Protein AF-A0A662I8F8-F1 (afdb_monomer_lite)

pLDDT: mean 82.84, std 14.42, range [51.62, 97.38]

Sequence (138 aa):
MKRGAAIGLLLLILLSALLAFHIQATAQTAKSGTVIIGVQADTYIEAGKDKNYNGYSLYVGRMGSGGTGVAYRSLLYFNISSIPGPSMITKARLCLVVERDLFNNDTRLLFMAITAHWDEDQVTWFKRTASEPWSQAG

Radius of gyration: 30.95 Å; chains: 1; bounding box: 85×33×80 Å

Structure (mmCIF, N/CA/C/O backbone):
data_AF-A0A662I8F8-F1
#
_entry.id   AF-A0A662I8F8-F1
#
loop_
_atom_site.group_PDB
_atom_site.id
_atom_site.type_symbol
_atom_site.label_atom_id
_atom_site.label_alt_id
_atom_site.label_comp_id
_atom_site.label_asym_id
_atom_site.label_entity_id
_atom_site.label_seq_id
_atom_site.pdbx_PDB_ins_code
_atom_site.Cartn_x
_atom_site.Cartn_y
_atom_site.Cartn_z
_atom_site.occupancy
_atom_site.B_iso_or_equiv
_atom_site.auth_seq_id
_atom_site.auth_comp_id
_atom_site.auth_asym_id
_atom_site.auth_atom_id
_atom_site.pdbx_PDB_model_num
ATOM 1 N N . MET A 1 1 ? -61.809 20.079 63.120 1.00 53.47 1 MET A N 1
ATOM 2 C CA . MET A 1 1 ? -60.499 19.382 63.062 1.00 53.47 1 MET A CA 1
ATOM 3 C C . MET A 1 1 ? -60.434 18.281 61.980 1.00 53.47 1 MET A C 1
ATOM 5 O O . MET A 1 1 ? -59.958 17.196 62.268 1.00 53.47 1 MET A O 1
ATOM 9 N N . LYS A 1 2 ? -60.890 18.504 60.730 1.00 56.31 2 LYS A N 1
ATOM 10 C CA . LYS A 1 2 ? -60.873 17.433 59.694 1.00 56.31 2 LYS A CA 1
ATOM 11 C C . LYS A 1 2 ? -60.337 17.829 58.305 1.00 56.31 2 LYS A C 1
ATOM 13 O O . LYS A 1 2 ? -60.104 16.952 57.489 1.00 56.31 2 LYS A O 1
ATOM 18 N N . ARG A 1 3 ? -60.094 19.120 58.032 1.00 53.38 3 ARG A N 1
ATOM 19 C CA . ARG A 1 3 ? -59.632 19.601 56.710 1.00 53.38 3 ARG A CA 1
ATOM 20 C C . ARG A 1 3 ? -58.103 19.691 56.569 1.00 53.38 3 ARG A C 1
ATOM 22 O O . ARG A 1 3 ? -57.591 19.432 55.491 1.00 53.38 3 ARG A O 1
ATOM 29 N N . GLY A 1 4 ? -57.372 19.968 57.654 1.00 56.28 4 GLY A N 1
ATOM 30 C CA . GLY A 1 4 ? -55.902 20.060 57.629 1.00 56.28 4 GLY A CA 1
ATOM 31 C C . GLY A 1 4 ? -55.192 18.712 57.458 1.00 56.28 4 GLY A C 1
ATOM 32 O O . GLY A 1 4 ? -54.192 18.631 56.756 1.00 56.28 4 GLY A O 1
ATOM 33 N N . ALA A 1 5 ? -55.751 17.638 58.025 1.00 61.81 5 ALA A N 1
ATOM 34 C CA . ALA A 1 5 ? -55.183 16.293 57.912 1.00 61.81 5 ALA A CA 1
ATOM 35 C C . ALA A 1 5 ? -55.283 15.727 56.483 1.00 61.81 5 ALA A C 1
ATOM 37 O O . ALA A 1 5 ? -54.352 15.085 56.012 1.00 61.81 5 ALA A O 1
ATOM 38 N N . ALA A 1 6 ? -56.379 16.013 55.770 1.00 60.19 6 ALA A N 1
ATOM 39 C CA . ALA A 1 6 ? -56.579 15.555 54.395 1.00 60.19 6 ALA A CA 1
ATOM 40 C C . ALA A 1 6 ? -55.630 16.251 53.402 1.00 60.19 6 ALA A C 1
ATOM 42 O O . ALA A 1 6 ? -55.090 15.598 52.517 1.00 60.19 6 ALA A O 1
ATOM 43 N N . ILE A 1 7 ? -55.380 17.555 53.583 1.00 60.03 7 ILE A N 1
ATOM 44 C CA . ILE A 1 7 ? -54.442 18.333 52.755 1.00 60.03 7 ILE A CA 1
ATOM 45 C C . ILE A 1 7 ? -52.994 17.906 53.029 1.00 60.03 7 ILE A C 1
ATOM 47 O O . ILE A 1 7 ? -52.218 17.753 52.090 1.00 60.03 7 ILE A O 1
ATOM 51 N N . GLY A 1 8 ? -52.646 17.645 54.295 1.00 63.75 8 GLY A N 1
ATOM 52 C CA . GLY A 1 8 ? -51.333 17.110 54.664 1.00 63.75 8 GLY A CA 1
ATOM 53 C C . GLY A 1 8 ? -51.068 15.732 54.055 1.00 63.75 8 GLY A C 1
ATOM 54 O O . GLY A 1 8 ? -49.991 15.505 53.514 1.00 63.75 8 GLY A O 1
ATOM 55 N N . LEU A 1 9 ? -52.068 14.844 54.063 1.00 61.16 9 LEU A N 1
ATOM 56 C CA . LEU A 1 9 ? -51.960 13.512 53.464 1.00 61.16 9 LEU A CA 1
ATOM 57 C C . LEU A 1 9 ? -51.828 13.577 51.930 1.00 61.16 9 LEU A C 1
ATOM 59 O O . LEU A 1 9 ? -51.007 12.865 51.361 1.00 61.16 9 LEU A O 1
ATOM 63 N N . LEU A 1 10 ? -52.574 14.467 51.264 1.00 59.94 10 LEU A N 1
ATOM 64 C CA . LEU A 1 10 ? -52.478 14.689 49.814 1.00 59.94 10 LEU A CA 1
ATOM 65 C C . LEU A 1 10 ? -51.130 15.294 49.393 1.00 59.94 10 LEU A C 1
ATOM 67 O O . LEU A 1 10 ? -50.565 14.863 48.391 1.00 59.94 10 LEU A O 1
ATOM 71 N N . LEU A 1 11 ? -50.587 16.240 50.168 1.00 59.59 11 LEU A N 1
ATOM 72 C CA . LEU A 1 11 ? -49.251 16.805 49.937 1.00 59.59 11 LEU A CA 1
ATOM 73 C C . LEU A 1 11 ? -48.144 15.765 50.141 1.00 59.59 11 LEU A C 1
ATOM 75 O O . LEU A 1 11 ? -47.207 15.727 49.352 1.00 59.59 11 LEU A O 1
ATOM 79 N N . LEU A 1 12 ? -48.270 14.887 51.140 1.00 58.66 12 LEU A N 1
ATOM 80 C CA . LEU A 1 12 ? -47.340 13.775 51.368 1.00 58.66 12 LEU A CA 1
ATOM 81 C C . LEU A 1 12 ? -47.375 12.732 50.240 1.00 58.66 12 LEU A C 1
ATOM 83 O O . LEU A 1 12 ? -46.323 12.228 49.856 1.00 58.66 12 LEU A O 1
ATOM 87 N N . ILE A 1 13 ? -48.556 12.441 49.682 1.00 59.25 13 ILE A N 1
ATOM 88 C CA . ILE A 1 13 ? -48.707 11.512 48.550 1.00 59.25 13 ILE A CA 1
ATOM 89 C C . ILE A 1 13 ? -48.188 12.131 47.237 1.00 59.25 13 ILE A C 1
ATOM 91 O O . ILE A 1 13 ? -47.573 11.443 46.426 1.00 59.25 13 ILE A O 1
ATOM 95 N N . LEU A 1 14 ? -48.379 13.436 47.022 1.00 56.84 14 LEU A N 1
ATOM 96 C CA . LEU A 1 14 ? -47.808 14.143 45.867 1.00 56.84 14 LEU A CA 1
ATOM 97 C C . LEU A 1 14 ? -46.280 14.257 45.963 1.00 56.84 14 LEU A C 1
ATOM 99 O O . LEU A 1 14 ? -45.591 14.078 44.960 1.00 56.84 14 LEU A O 1
ATOM 103 N N . LEU A 1 15 ? -45.738 14.491 47.163 1.00 52.66 15 LEU A N 1
ATOM 104 C CA . LEU A 1 15 ? -44.292 14.556 47.387 1.00 52.66 15 LEU A CA 1
ATOM 105 C C . LEU A 1 15 ? -43.622 13.186 47.180 1.00 52.66 15 LEU A C 1
ATOM 107 O O . LEU A 1 15 ? -42.534 13.124 46.612 1.00 52.66 15 LEU A O 1
ATOM 111 N N . SER A 1 16 ? -44.279 12.086 47.566 1.00 57.06 16 SER A N 1
ATOM 112 C CA . SER A 1 16 ? -43.766 10.731 47.320 1.00 57.06 16 SER A CA 1
ATOM 113 C C . SER A 1 16 ? -43.870 10.307 45.850 1.00 57.06 16 SER A C 1
ATOM 115 O O . SER A 1 16 ? -42.972 9.626 45.354 1.00 57.06 16 SER A O 1
ATOM 117 N N . ALA A 1 17 ? -44.892 10.764 45.120 1.00 54.78 17 ALA A N 1
ATOM 118 C CA . ALA A 1 17 ? -45.018 10.515 43.682 1.00 54.78 17 ALA A CA 1
ATOM 119 C C . ALA A 1 17 ? -43.960 11.265 42.843 1.00 54.78 17 ALA A C 1
ATOM 121 O O . ALA A 1 17 ? -43.494 10.734 41.836 1.00 54.78 17 ALA A O 1
ATOM 122 N N . LEU A 1 18 ? -43.525 12.459 43.272 1.00 51.62 18 LEU A N 1
ATOM 123 C CA . LEU A 1 18 ? -42.458 13.225 42.605 1.00 51.62 18 LEU A CA 1
ATOM 124 C C . LEU A 1 18 ? -41.056 12.614 42.787 1.00 51.62 18 LEU A C 1
ATOM 126 O O . LEU A 1 18 ? -40.195 12.799 41.929 1.00 51.62 18 LEU A O 1
ATOM 130 N N . LEU A 1 19 ? -40.824 11.844 43.855 1.00 53.38 19 LEU A N 1
ATOM 131 C CA . LEU A 1 19 ? -39.561 11.128 44.084 1.00 53.38 19 LEU A CA 1
ATOM 132 C C . LEU A 1 19 ? -39.430 9.835 43.256 1.00 53.38 19 LEU A C 1
ATOM 134 O O . LEU A 1 19 ? -38.317 9.342 43.084 1.00 53.38 19 LEU A O 1
ATOM 138 N N . ALA A 1 20 ? -40.524 9.306 42.698 1.00 52.53 20 ALA A N 1
ATOM 139 C CA . ALA A 1 20 ? -40.525 8.032 41.972 1.00 52.53 20 ALA A CA 1
ATOM 140 C C . ALA A 1 20 ? -40.011 8.119 40.519 1.00 52.53 20 ALA A C 1
ATOM 142 O O . ALA A 1 20 ? -39.739 7.090 39.907 1.00 52.53 20 ALA A O 1
ATOM 143 N N . PHE A 1 21 ? -39.824 9.323 39.969 1.00 54.47 21 PHE A N 1
ATOM 144 C CA . PHE A 1 21 ? -39.235 9.531 38.640 1.00 54.47 21 PHE A CA 1
ATOM 145 C C . PHE A 1 21 ? -37.757 9.925 38.742 1.00 54.47 21 PHE A C 1
ATOM 147 O O . PHE A 1 21 ? -37.333 10.984 38.286 1.00 54.47 21 PHE A O 1
ATOM 154 N N . HIS A 1 22 ? -36.944 9.062 39.351 1.00 60.81 22 HIS A N 1
ATOM 155 C CA . HIS A 1 22 ? -35.498 9.146 39.164 1.00 60.81 22 HIS A CA 1
ATOM 156 C C . HIS A 1 22 ? -35.154 8.500 37.821 1.00 60.81 22 HIS A C 1
ATOM 158 O O . HIS A 1 22 ? -35.166 7.278 37.688 1.00 60.81 22 HIS A O 1
ATOM 164 N N . ILE A 1 23 ? -34.855 9.327 36.813 1.00 66.00 23 ILE A N 1
ATOM 165 C CA . ILE A 1 23 ? -34.229 8.869 35.569 1.00 66.00 23 ILE A CA 1
ATOM 166 C C . ILE A 1 23 ? -32.853 8.328 35.958 1.00 66.00 23 ILE A C 1
ATOM 168 O O . ILE A 1 23 ? -31.899 9.083 36.145 1.00 66.00 23 ILE A O 1
ATOM 172 N N . GLN A 1 24 ? -32.749 7.013 36.128 1.00 62.44 24 GLN A N 1
ATOM 173 C CA . GLN A 1 24 ? -31.455 6.364 36.246 1.00 62.44 24 GLN A CA 1
ATOM 174 C C . GLN A 1 24 ? -30.811 6.390 34.862 1.00 62.44 24 GLN A C 1
ATOM 176 O O . GLN A 1 24 ? -31.110 5.564 34.002 1.00 62.44 24 GLN A O 1
ATOM 181 N N . ALA A 1 25 ? -29.933 7.366 34.632 1.00 62.84 25 ALA A N 1
ATOM 182 C CA . ALA A 1 25 ? -29.000 7.300 33.522 1.00 62.84 25 ALA A CA 1
ATOM 183 C C . ALA A 1 25 ? -28.063 6.114 33.787 1.00 62.84 25 ALA A C 1
ATOM 185 O O . ALA A 1 25 ? -27.137 6.201 34.595 1.00 62.84 25 ALA A O 1
ATOM 186 N N . THR A 1 26 ? -28.325 4.971 33.155 1.00 67.19 26 THR A N 1
ATOM 187 C CA . THR A 1 26 ? -27.392 3.847 33.189 1.00 67.19 26 THR A CA 1
ATOM 188 C C . THR A 1 26 ? -26.138 4.262 32.435 1.00 67.19 26 THR A C 1
ATOM 190 O O . THR A 1 26 ? -26.180 4.453 31.220 1.00 67.19 26 THR A O 1
ATOM 193 N N . ALA A 1 27 ? -25.020 4.409 33.145 1.00 62.94 27 ALA A N 1
ATOM 194 C CA . ALA A 1 27 ? -23.721 4.544 32.508 1.00 62.94 27 ALA A CA 1
ATOM 195 C C . ALA A 1 27 ? -23.464 3.275 31.682 1.00 62.94 27 ALA A C 1
ATOM 197 O O . ALA A 1 27 ? -23.231 2.200 32.235 1.00 62.94 27 ALA A O 1
ATOM 198 N N . GLN A 1 28 ? -23.551 3.379 30.356 1.00 60.78 28 GLN A N 1
ATOM 199 C CA . GLN A 1 28 ? -23.196 2.276 29.477 1.00 60.78 28 GLN A CA 1
ATOM 200 C C . GLN A 1 28 ? -21.682 2.087 29.558 1.00 60.78 28 GLN A C 1
ATOM 202 O O . GLN A 1 28 ? -20.914 2.957 29.149 1.00 60.78 28 GLN A O 1
ATOM 207 N N . THR A 1 29 ? -21.239 0.964 30.120 1.00 65.25 29 THR A N 1
ATOM 208 C CA . THR A 1 29 ? -19.819 0.618 30.144 1.00 65.25 29 THR A CA 1
ATOM 209 C C . THR A 1 29 ? -19.317 0.544 28.705 1.00 65.25 29 THR A C 1
ATOM 211 O O . THR A 1 29 ? -19.796 -0.270 27.914 1.00 65.25 29 THR A O 1
ATOM 214 N N . ALA A 1 30 ? -18.365 1.407 28.350 1.00 70.31 30 ALA A N 1
ATOM 215 C CA . ALA A 1 30 ? -17.735 1.361 27.042 1.00 70.31 30 ALA A CA 1
ATOM 216 C C . ALA A 1 30 ? -17.039 0.002 26.879 1.00 70.31 30 ALA A C 1
ATOM 218 O O . ALA A 1 30 ? -16.109 -0.326 27.620 1.00 70.31 30 ALA A O 1
ATOM 219 N N . LYS A 1 31 ? -17.501 -0.809 25.922 1.00 75.69 31 LYS A N 1
ATOM 220 C CA . LYS A 1 31 ? -16.836 -2.063 25.570 1.00 75.69 31 LYS A CA 1
ATOM 221 C C . LYS A 1 31 ? -15.500 -1.713 24.920 1.00 75.69 31 LYS A C 1
ATOM 223 O O . LYS A 1 31 ? -15.471 -1.182 23.816 1.00 75.69 31 LYS A O 1
ATOM 228 N N . SER A 1 32 ? -14.406 -2.014 25.611 1.00 82.56 32 SER A N 1
ATOM 229 C CA . SER A 1 32 ? -13.058 -1.915 25.058 1.00 82.56 32 SER A CA 1
ATOM 230 C C . SER A 1 32 ? -12.613 -3.285 24.559 1.00 82.56 32 SER A C 1
ATOM 232 O O . SER A 1 32 ? -12.854 -4.304 25.208 1.00 82.56 32 SER A O 1
ATOM 234 N N . GLY A 1 33 ? -11.982 -3.320 23.393 1.00 88.62 33 GLY A N 1
ATOM 235 C CA . GLY A 1 33 ? -11.480 -4.540 22.781 1.00 88.62 33 GLY A CA 1
ATOM 236 C C . GLY A 1 33 ? -10.426 -4.223 21.732 1.00 88.62 33 GLY A C 1
ATOM 237 O O . GLY A 1 33 ? -10.338 -3.099 21.244 1.00 88.62 33 GLY A O 1
ATOM 238 N N . THR A 1 34 ? -9.609 -5.218 21.400 1.00 91.94 34 THR A N 1
ATOM 239 C CA . THR A 1 34 ? -8.675 -5.138 20.272 1.00 91.94 34 THR A CA 1
ATOM 240 C C . THR A 1 34 ? -9.234 -5.961 19.124 1.00 91.94 34 THR A C 1
ATOM 242 O O . THR A 1 34 ? -9.617 -7.113 19.320 1.00 91.94 34 THR A O 1
ATOM 245 N N . VAL A 1 35 ? -9.264 -5.372 17.933 1.00 92.44 35 VAL A N 1
ATOM 246 C CA . VAL A 1 35 ? -9.590 -6.068 16.688 1.00 92.44 35 VAL A CA 1
ATOM 247 C C . VAL A 1 35 ? -8.281 -6.300 15.941 1.00 92.44 35 VAL A C 1
ATOM 249 O O . VAL A 1 35 ? -7.509 -5.362 15.750 1.00 92.44 35 VAL A O 1
ATOM 252 N N . ILE A 1 36 ? -8.019 -7.547 15.549 1.00 94.50 36 ILE A N 1
ATOM 253 C CA . ILE A 1 36 ? -6.900 -7.883 14.663 1.00 94.50 36 ILE A CA 1
ATOM 254 C C . ILE A 1 36 ? -7.447 -7.906 13.242 1.00 94.50 36 ILE A C 1
ATOM 256 O O . ILE A 1 36 ? -8.383 -8.648 12.951 1.00 94.50 36 ILE A O 1
ATOM 260 N N . ILE A 1 37 ? -6.871 -7.078 12.375 1.00 94.94 37 ILE A N 1
ATOM 261 C CA . ILE A 1 37 ? -7.286 -6.942 10.981 1.00 94.94 37 ILE A CA 1
ATOM 262 C C . ILE A 1 37 ? -6.113 -7.382 10.114 1.00 94.94 37 ILE A C 1
ATOM 264 O O . ILE A 1 37 ? -5.033 -6.796 10.184 1.00 94.94 37 ILE A O 1
ATOM 268 N N . GLY A 1 38 ? -6.325 -8.446 9.342 1.00 94.75 38 GLY A N 1
ATOM 269 C CA . GLY A 1 38 ? -5.364 -8.911 8.349 1.00 94.75 38 GLY A CA 1
ATOM 270 C C . GLY A 1 38 ? -5.423 -8.075 7.075 1.00 94.75 38 GLY A C 1
ATOM 271 O O . GLY A 1 38 ? -6.430 -7.421 6.792 1.00 94.75 38 GLY A O 1
ATOM 272 N N . VAL A 1 39 ? -4.347 -8.132 6.296 1.00 93.88 39 VAL A N 1
ATOM 273 C CA . VAL A 1 39 ? -4.346 -7.642 4.915 1.00 93.88 39 VAL A CA 1
ATOM 274 C C . VAL A 1 39 ? -5.364 -8.462 4.114 1.00 93.88 39 VAL A C 1
ATOM 276 O O . VAL A 1 39 ? -5.503 -9.667 4.328 1.00 93.88 39 VAL A O 1
ATOM 279 N N . GLN A 1 40 ? -6.148 -7.794 3.274 1.00 94.25 40 GLN A N 1
ATOM 280 C CA . GLN A 1 40 ? -7.188 -8.414 2.439 1.00 94.25 40 GLN A CA 1
ATOM 281 C C . GLN A 1 40 ? -6.889 -8.317 0.944 1.00 94.25 40 GLN A C 1
ATOM 283 O O . GLN A 1 40 ? -7.436 -9.103 0.184 1.00 94.25 40 GLN A O 1
ATOM 288 N N . ALA A 1 41 ? -6.046 -7.364 0.556 1.00 93.62 41 ALA A N 1
ATOM 289 C CA . ALA A 1 41 ? -5.444 -7.279 -0.762 1.00 93.62 41 ALA A CA 1
ATOM 290 C C . ALA A 1 41 ? -4.069 -6.621 -0.626 1.00 93.62 41 ALA A C 1
ATOM 292 O O . ALA A 1 41 ? -3.908 -5.680 0.171 1.00 93.62 41 ALA A O 1
ATOM 293 N N . ASP A 1 42 ? -3.098 -7.092 -1.394 1.00 94.38 42 ASP A N 1
ATOM 294 C CA . ASP A 1 42 ? -1.769 -6.521 -1.497 1.00 94.38 42 ASP A CA 1
ATOM 295 C C . ASP A 1 42 ? -1.174 -6.638 -2.898 1.00 94.38 42 ASP A C 1
ATOM 297 O O . ASP A 1 42 ? -1.490 -7.500 -3.706 1.00 94.38 42 ASP A O 1
ATOM 301 N N . THR A 1 43 ? -0.315 -5.681 -3.215 1.00 94.81 43 THR A N 1
ATOM 302 C CA . THR A 1 43 ? 0.483 -5.703 -4.438 1.00 94.81 43 THR A CA 1
ATOM 303 C C . THR A 1 43 ? 1.584 -4.661 -4.322 1.00 94.81 43 THR A C 1
ATOM 305 O O . THR A 1 43 ? 1.665 -3.921 -3.335 1.00 94.81 43 THR A O 1
ATOM 308 N N . TYR A 1 44 ? 2.435 -4.554 -5.334 1.00 94.12 44 TYR A N 1
ATOM 309 C CA . TYR A 1 44 ? 3.336 -3.423 -5.471 1.00 94.12 44 TYR A CA 1
ATOM 310 C C . TYR A 1 44 ? 3.277 -2.835 -6.879 1.00 94.12 44 TYR A C 1
ATOM 312 O O . TYR A 1 44 ? 2.971 -3.509 -7.862 1.00 94.12 44 TYR A O 1
ATOM 320 N N . ILE A 1 45 ? 3.607 -1.552 -6.966 1.00 93.94 45 ILE A N 1
ATOM 321 C CA . ILE A 1 45 ? 3.718 -0.814 -8.222 1.00 93.94 45 ILE A CA 1
ATOM 322 C C . ILE A 1 45 ? 5.145 -0.304 -8.408 1.00 93.94 45 ILE A C 1
ATOM 324 O O . ILE A 1 45 ? 5.845 0.018 -7.444 1.00 93.94 45 ILE A O 1
ATOM 328 N N . GLU A 1 46 ? 5.568 -0.228 -9.666 1.00 93.88 46 GLU A N 1
ATOM 329 C CA . GLU A 1 46 ? 6.903 0.209 -10.073 1.00 93.88 46 GLU A CA 1
ATOM 330 C C . GLU A 1 46 ? 6.821 1.531 -10.845 1.00 93.88 46 GLU A C 1
ATOM 332 O O . GLU A 1 46 ? 6.002 1.686 -11.755 1.00 93.88 46 GLU A O 1
ATOM 337 N N . ALA A 1 47 ? 7.706 2.472 -10.514 1.00 93.69 47 ALA A N 1
ATOM 338 C CA . ALA A 1 47 ? 7.742 3.793 -11.122 1.00 93.69 47 ALA A CA 1
ATOM 339 C C . ALA A 1 47 ? 7.771 3.761 -12.652 1.00 93.69 47 ALA A C 1
ATOM 341 O O . ALA A 1 47 ? 8.689 3.219 -13.266 1.00 93.69 47 ALA A O 1
ATOM 342 N N . GLY A 1 48 ? 6.778 4.408 -13.267 1.00 93.81 48 GLY A N 1
ATOM 343 C CA . GLY A 1 48 ? 6.689 4.554 -14.719 1.00 93.81 48 GLY A CA 1
ATOM 344 C C . GLY A 1 48 ? 6.210 3.307 -15.465 1.00 93.81 48 GLY A C 1
ATOM 345 O O . GLY A 1 48 ? 6.310 3.272 -16.692 1.00 93.81 48 GLY A O 1
ATOM 346 N N . LYS A 1 49 ? 5.696 2.286 -14.769 1.00 93.94 49 LYS A N 1
ATOM 347 C CA . LYS A 1 49 ? 5.168 1.068 -15.394 1.00 93.94 49 LYS A CA 1
ATOM 348 C C . LYS A 1 49 ? 3.646 1.032 -15.331 1.00 93.94 49 LYS A C 1
ATOM 350 O O . LYS A 1 49 ? 3.058 1.056 -14.252 1.00 93.94 49 LYS A O 1
ATOM 355 N N . ASP A 1 50 ? 3.005 0.880 -16.490 1.00 94.56 50 ASP A N 1
ATOM 356 C CA . ASP A 1 50 ? 1.589 0.492 -16.568 1.00 94.56 50 ASP A CA 1
ATOM 357 C C . ASP A 1 50 ? 1.456 -1.033 -16.454 1.00 94.56 50 ASP A C 1
ATOM 359 O O . ASP A 1 50 ? 0.982 -1.718 -17.357 1.00 94.56 50 ASP A O 1
ATOM 363 N N . LYS A 1 51 ? 2.002 -1.578 -15.364 1.00 90.94 51 LYS A N 1
ATOM 364 C CA . LYS A 1 51 ? 2.033 -3.008 -15.082 1.00 90.94 51 LYS A CA 1
ATOM 365 C C . LYS A 1 51 ? 1.626 -3.244 -13.637 1.00 90.94 51 LYS A C 1
ATOM 367 O O . LYS A 1 51 ? 2.164 -2.610 -12.731 1.00 90.94 51 LYS A O 1
ATOM 372 N N . ASN A 1 52 ? 0.707 -4.181 -13.464 1.00 85.50 52 ASN A N 1
ATOM 373 C CA . ASN A 1 52 ? 0.398 -4.778 -12.182 1.00 85.50 52 ASN A CA 1
ATOM 374 C C . ASN A 1 52 ? 1.353 -5.958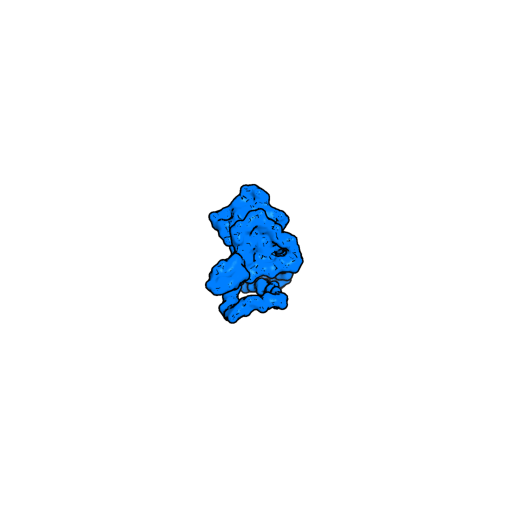 -11.938 1.00 85.50 52 ASN A C 1
ATOM 376 O O . ASN A 1 52 ? 1.647 -6.728 -12.859 1.00 85.50 52 ASN A O 1
ATOM 380 N N . TYR A 1 53 ? 1.880 -6.061 -10.722 1.00 83.38 53 TYR A N 1
ATOM 381 C CA . TYR A 1 53 ? 2.883 -7.062 -10.366 1.00 83.38 53 TYR A CA 1
ATOM 382 C C . TYR A 1 53 ? 2.359 -8.152 -9.427 1.00 83.38 53 TYR A C 1
ATOM 384 O O . TYR A 1 53 ? 3.198 -8.865 -8.885 1.00 83.38 53 TYR A O 1
ATOM 392 N N . ASN A 1 54 ? 1.030 -8.277 -9.259 1.00 74.81 54 ASN A N 1
ATOM 393 C CA . ASN A 1 54 ? 0.351 -9.241 -8.379 1.00 74.81 54 ASN A CA 1
ATOM 394 C C . ASN A 1 54 ? 1.200 -10.507 -8.122 1.00 74.81 54 ASN A C 1
ATOM 396 O O . ASN A 1 54 ? 1.624 -11.184 -9.067 1.00 74.81 54 ASN A O 1
ATOM 400 N N . GLY A 1 55 ? 1.513 -10.793 -6.854 1.00 69.69 55 GLY A N 1
ATOM 401 C CA . GLY A 1 55 ? 2.402 -11.893 -6.495 1.00 69.69 55 GLY A CA 1
ATOM 402 C C . GLY A 1 55 ? 2.805 -11.937 -5.021 1.00 69.69 55 GLY A C 1
ATOM 403 O O . GLY A 1 55 ? 2.442 -11.087 -4.224 1.00 69.69 55 GLY A O 1
ATOM 404 N N . TYR A 1 56 ? 3.616 -12.940 -4.670 1.00 70.94 56 TYR A N 1
ATOM 405 C CA . TYR A 1 56 ? 3.997 -13.274 -3.287 1.00 70.94 56 TYR A CA 1
ATOM 406 C C . TYR A 1 56 ? 5.022 -12.334 -2.630 1.00 70.94 56 TYR A C 1
ATOM 408 O O . TYR A 1 56 ? 5.476 -12.608 -1.520 1.00 70.94 56 TYR A O 1
ATOM 416 N N . SER A 1 57 ? 5.475 -11.279 -3.309 1.00 86.81 57 SER A N 1
ATOM 417 C CA . SER A 1 57 ? 6.543 -10.411 -2.804 1.00 86.81 57 SER A CA 1
ATOM 418 C C . SER A 1 57 ? 6.150 -8.948 -2.889 1.00 86.81 57 SER A C 1
ATOM 420 O O . SER A 1 57 ? 5.679 -8.475 -3.919 1.00 86.81 57 SER A O 1
ATOM 422 N N . LEU A 1 58 ? 6.411 -8.225 -1.803 1.00 91.88 58 LEU A N 1
ATOM 423 C CA . LEU A 1 58 ? 6.179 -6.794 -1.692 1.00 91.88 58 LEU A CA 1
ATOM 424 C C . LEU A 1 58 ? 7.516 -6.058 -1.663 1.00 91.88 58 LEU A C 1
ATOM 426 O O . LEU A 1 58 ? 8.424 -6.430 -0.919 1.00 91.88 58 LEU A O 1
ATOM 430 N N . 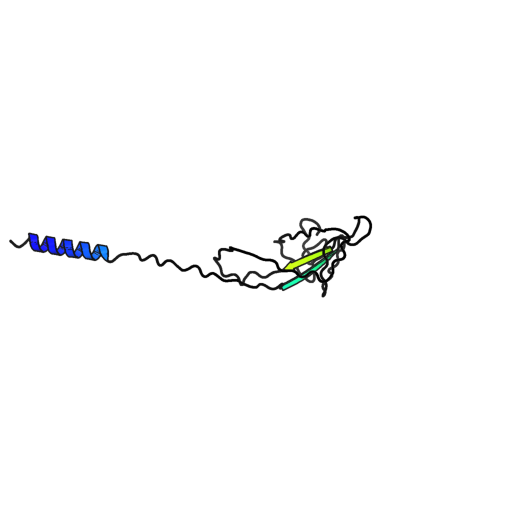TYR A 1 59 ? 7.618 -4.982 -2.441 1.00 91.56 59 TYR A N 1
ATOM 431 C CA . TYR A 1 59 ? 8.821 -4.160 -2.524 1.00 91.56 59 TYR A CA 1
ATOM 432 C C . TYR A 1 59 ? 8.511 -2.703 -2.206 1.00 91.56 59 TYR A C 1
ATOM 434 O O . TYR A 1 59 ? 7.561 -2.113 -2.721 1.00 91.56 59 TYR A O 1
ATOM 442 N N . VAL A 1 60 ? 9.379 -2.098 -1.402 1.00 91.19 60 VAL A N 1
ATOM 443 C CA . VAL A 1 60 ? 9.309 -0.684 -1.046 1.00 91.19 60 VAL A CA 1
ATOM 444 C C . VAL A 1 60 ? 10.685 -0.046 -1.172 1.00 91.19 60 VAL A C 1
ATOM 446 O O . VAL A 1 60 ? 11.709 -0.686 -0.937 1.00 91.19 60 VAL A O 1
ATOM 449 N N . GLY A 1 61 ? 10.713 1.232 -1.534 1.00 90.19 61 GLY A N 1
ATOM 450 C CA . GLY A 1 61 ? 11.941 2.014 -1.631 1.00 90.19 61 GLY A CA 1
ATOM 451 C C . GLY A 1 61 ? 12.355 2.233 -3.077 1.00 90.19 61 GLY A C 1
ATOM 452 O O . GLY A 1 61 ? 11.508 2.380 -3.956 1.00 90.19 61 GLY A O 1
ATOM 453 N N . ARG A 1 62 ? 13.662 2.325 -3.332 1.00 87.94 62 ARG A N 1
ATOM 454 C CA . ARG A 1 62 ? 14.201 2.572 -4.674 1.00 87.94 62 ARG A CA 1
ATOM 455 C C . ARG A 1 62 ? 15.303 1.574 -4.990 1.00 87.94 62 ARG A C 1
ATOM 457 O O . ARG A 1 62 ? 16.238 1.447 -4.208 1.00 87.94 62 ARG A O 1
ATOM 464 N N . MET A 1 63 ? 15.221 0.921 -6.146 1.00 85.44 63 MET A N 1
ATOM 465 C CA . MET A 1 63 ? 16.254 -0.003 -6.620 1.00 85.44 63 MET A CA 1
ATOM 466 C C . MET A 1 63 ? 17.024 0.618 -7.786 1.00 85.44 63 MET A C 1
ATOM 468 O O . MET A 1 63 ? 16.444 0.953 -8.819 1.00 85.44 63 MET A O 1
ATOM 472 N N . GLY A 1 64 ? 18.332 0.801 -7.611 1.00 77.75 64 GLY A N 1
ATOM 473 C CA . GLY A 1 64 ? 19.254 1.316 -8.626 1.00 77.75 64 GLY A CA 1
ATOM 474 C C . GLY A 1 64 ? 20.533 1.882 -8.008 1.00 77.75 64 GLY A C 1
ATOM 475 O O . GLY A 1 64 ? 20.669 1.938 -6.788 1.00 77.75 64 GLY A O 1
ATOM 476 N N . SER A 1 65 ? 21.480 2.301 -8.848 1.00 64.25 65 SER A N 1
ATOM 477 C CA . SER A 1 65 ? 22.765 2.852 -8.398 1.00 64.25 65 SER A CA 1
ATOM 478 C C . SER A 1 65 ? 22.699 4.373 -8.184 1.00 64.25 65 SER A C 1
ATOM 480 O O . SER A 1 65 ? 21.955 5.081 -8.866 1.00 64.25 65 SER A O 1
ATOM 482 N N . GLY A 1 66 ? 23.472 4.890 -7.223 1.00 58.00 66 GLY A N 1
ATOM 483 C CA . GLY A 1 66 ? 23.724 6.331 -7.064 1.00 58.00 66 GLY A CA 1
ATOM 484 C C . GLY A 1 66 ? 22.498 7.215 -6.788 1.00 58.00 66 GLY A C 1
ATOM 485 O O . GLY A 1 66 ? 22.497 8.377 -7.177 1.00 58.00 66 GLY A O 1
ATOM 486 N N . GLY A 1 67 ? 21.433 6.688 -6.172 1.00 56.06 67 GLY A N 1
ATOM 487 C CA . GLY A 1 67 ? 20.236 7.474 -5.822 1.00 56.06 67 GLY A CA 1
ATOM 488 C C . GLY A 1 67 ? 19.242 7.712 -6.969 1.00 56.06 67 GLY A C 1
ATOM 489 O O . GLY A 1 67 ? 18.223 8.367 -6.768 1.00 56.06 67 GLY A O 1
ATOM 490 N N . THR A 1 68 ? 19.481 7.135 -8.151 1.00 67.69 68 THR A N 1
ATOM 491 C CA . THR A 1 68 ? 18.615 7.272 -9.345 1.00 67.69 68 THR A CA 1
ATOM 492 C C . THR A 1 68 ? 17.669 6.085 -9.557 1.00 67.69 68 THR A C 1
ATOM 494 O O . THR A 1 68 ? 17.088 5.916 -10.625 1.00 67.69 68 THR A O 1
ATOM 497 N N . GLY A 1 69 ? 17.500 5.245 -8.533 1.00 79.75 69 GLY A N 1
ATOM 498 C CA . GLY A 1 69 ? 16.749 3.999 -8.645 1.00 79.75 69 GLY A CA 1
ATOM 499 C C . GLY A 1 69 ? 15.264 4.172 -8.961 1.00 79.75 69 GLY A C 1
ATOM 500 O O . GLY A 1 69 ? 14.649 5.197 -8.642 1.00 79.75 69 GLY A O 1
ATOM 501 N N . VAL A 1 70 ? 14.690 3.127 -9.552 1.00 90.19 70 VAL A N 1
ATOM 502 C CA . VAL A 1 70 ? 13.255 2.985 -9.813 1.00 90.19 70 VAL A CA 1
ATOM 503 C C . VAL A 1 70 ? 12.538 2.807 -8.480 1.00 90.19 70 VAL A C 1
ATOM 505 O O . VAL A 1 70 ? 12.989 2.023 -7.646 1.00 90.19 70 VAL A O 1
ATOM 508 N N . ALA A 1 71 ? 11.464 3.565 -8.249 1.00 90.94 71 ALA A N 1
ATOM 509 C CA . ALA A 1 71 ? 10.710 3.464 -7.006 1.00 90.94 71 ALA A CA 1
ATOM 510 C C . ALA A 1 71 ? 9.734 2.284 -7.049 1.00 90.94 71 ALA A C 1
ATOM 512 O O . ALA A 1 71 ? 9.047 2.086 -8.047 1.00 90.94 71 ALA A O 1
ATOM 513 N N . TYR A 1 72 ? 9.663 1.558 -5.940 1.00 92.12 72 TYR A N 1
ATOM 514 C CA . TYR A 1 72 ? 8.713 0.485 -5.684 1.00 92.12 72 TYR A CA 1
ATOM 515 C C . TYR A 1 72 ? 7.846 0.895 -4.501 1.00 92.12 72 TYR A C 1
ATOM 517 O O . TYR A 1 72 ? 8.353 1.451 -3.515 1.00 92.12 72 TYR A O 1
ATOM 525 N N . ARG A 1 73 ? 6.540 0.670 -4.609 1.00 93.06 73 ARG A N 1
ATOM 526 C CA . ARG A 1 73 ? 5.580 0.999 -3.552 1.00 93.06 73 ARG A CA 1
ATOM 527 C C . ARG A 1 73 ? 4.627 -0.161 -3.358 1.00 93.06 73 ARG A C 1
ATOM 529 O O . ARG A 1 73 ? 3.916 -0.520 -4.290 1.00 93.06 73 ARG A O 1
ATOM 536 N N . SER A 1 74 ? 4.596 -0.700 -2.147 1.00 94.31 74 SER A N 1
ATOM 537 C CA . SER A 1 74 ? 3.592 -1.678 -1.742 1.00 94.31 74 SER A CA 1
ATOM 538 C C . SER A 1 74 ? 2.270 -0.989 -1.419 1.00 94.31 74 SER A C 1
ATOM 540 O O . SER A 1 74 ? 2.245 0.051 -0.756 1.00 94.31 74 SER A O 1
ATOM 542 N N . LEU A 1 75 ? 1.176 -1.604 -1.845 1.00 94.75 75 LEU A N 1
ATOM 543 C CA . LEU A 1 75 ? -0.191 -1.246 -1.498 1.00 94.75 75 LEU A CA 1
ATOM 544 C C . LEU A 1 75 ? -0.746 -2.344 -0.596 1.00 94.75 75 LEU A C 1
ATOM 546 O O . LEU A 1 75 ? -0.565 -3.523 -0.877 1.00 94.75 75 LEU A O 1
ATOM 550 N N . LEU A 1 76 ? -1.385 -1.944 0.501 1.00 94.50 76 LEU A N 1
ATOM 551 C CA . LEU A 1 76 ? -1.977 -2.846 1.485 1.00 94.50 76 LEU A CA 1
ATOM 552 C C . LEU A 1 76 ? -3.401 -2.381 1.772 1.00 94.50 76 LEU A C 1
ATOM 554 O O . LEU A 1 76 ? -3.609 -1.218 2.133 1.00 94.50 76 LEU A O 1
ATOM 558 N N . TYR A 1 77 ? -4.372 -3.278 1.640 1.00 94.62 77 TYR A N 1
ATOM 559 C CA . TYR A 1 77 ? -5.765 -3.008 1.972 1.00 94.62 77 TYR A CA 1
ATOM 560 C C . TYR A 1 77 ? -6.183 -3.753 3.239 1.00 94.62 77 TYR A C 1
ATOM 562 O O . TYR A 1 77 ? -5.942 -4.951 3.393 1.00 94.62 77 TYR A O 1
ATOM 570 N N . PHE A 1 78 ? -6.861 -3.036 4.133 1.00 94.00 78 PHE A N 1
ATOM 571 C CA . PHE A 1 78 ? -7.419 -3.568 5.370 1.00 94.00 78 PHE A CA 1
ATOM 572 C C . PHE A 1 78 ? -8.917 -3.277 5.397 1.00 94.00 78 PHE A C 1
ATOM 574 O O . PHE A 1 78 ? -9.325 -2.114 5.412 1.00 94.00 78 PHE A O 1
ATOM 581 N N . ASN A 1 79 ? -9.745 -4.321 5.450 1.00 93.00 79 ASN A N 1
ATOM 582 C CA . ASN A 1 79 ? -11.174 -4.138 5.664 1.00 93.00 79 ASN A CA 1
ATOM 583 C C . ASN A 1 79 ? -11.446 -3.858 7.151 1.00 93.00 79 ASN A C 1
ATOM 585 O O . ASN A 1 79 ? -11.292 -4.732 8.006 1.00 93.00 79 ASN A O 1
ATOM 589 N N . ILE A 1 80 ? -11.875 -2.634 7.452 1.00 90.81 80 ILE A N 1
ATOM 590 C CA . ILE A 1 80 ? -12.141 -2.167 8.818 1.00 90.81 80 ILE A CA 1
ATOM 591 C C . ILE A 1 80 ? -13.600 -2.338 9.263 1.00 90.81 80 ILE A C 1
ATOM 593 O O . ILE A 1 80 ? -13.956 -1.891 10.352 1.00 90.81 80 ILE A O 1
ATOM 597 N N . SER A 1 81 ? -14.451 -3.000 8.468 1.00 91.38 81 SER A N 1
ATOM 598 C CA . SER A 1 81 ? -15.879 -3.186 8.781 1.00 91.38 81 SER A CA 1
ATOM 599 C C . SER A 1 81 ? -16.141 -4.015 10.044 1.00 91.38 81 SER A C 1
ATOM 601 O O . SER A 1 81 ? -17.256 -4.021 10.558 1.00 91.38 81 SER A O 1
ATOM 603 N N . SER A 1 82 ? -15.131 -4.731 10.543 1.00 88.81 82 SER A N 1
ATOM 604 C CA . SER A 1 82 ? -15.188 -5.491 11.797 1.00 88.81 82 SER A CA 1
ATOM 605 C C . SER A 1 82 ? -15.090 -4.613 13.047 1.00 88.81 82 SER A C 1
ATOM 607 O O . SER A 1 82 ? -15.371 -5.089 14.149 1.00 88.81 82 SER A O 1
ATOM 609 N N . ILE A 1 83 ? -14.714 -3.339 12.903 1.00 90.44 83 ILE A N 1
ATOM 610 C CA . ILE A 1 83 ? -14.738 -2.366 13.993 1.00 90.44 83 ILE A CA 1
ATOM 611 C C . ILE A 1 83 ? -16.199 -1.933 14.208 1.00 90.44 83 ILE A C 1
ATOM 613 O O . ILE A 1 83 ? -16.780 -1.299 13.326 1.00 90.44 83 ILE A O 1
ATOM 617 N N . PRO A 1 84 ? -16.820 -2.245 15.361 1.00 85.44 84 PRO A N 1
ATOM 618 C CA . PRO A 1 84 ? -18.221 -1.915 15.594 1.00 85.44 84 PRO A CA 1
ATOM 619 C C . PRO A 1 84 ? -18.422 -0.395 15.662 1.00 85.44 84 PRO A C 1
ATOM 621 O O . PRO A 1 84 ? -17.661 0.310 16.318 1.00 85.44 84 PRO A O 1
ATOM 624 N N . GLY A 1 85 ? -19.461 0.127 15.013 1.00 81.12 85 GLY A N 1
ATOM 625 C CA . GLY A 1 85 ? -19.841 1.536 15.127 1.00 81.12 85 GLY A CA 1
ATOM 626 C C . GLY A 1 85 ? -20.870 1.775 16.243 1.00 81.12 85 GLY A C 1
ATOM 627 O O . GLY A 1 85 ? -21.757 0.936 16.411 1.00 81.12 85 GLY A O 1
ATOM 628 N N . PRO A 1 86 ? -20.822 2.912 16.967 1.00 83.56 86 PRO A N 1
ATOM 629 C CA . PRO A 1 86 ? -19.726 3.882 17.062 1.00 83.56 86 PRO A CA 1
ATOM 630 C C . PRO A 1 86 ? -18.628 3.400 18.036 1.00 83.56 86 PRO A C 1
ATOM 632 O O . PRO A 1 86 ? -18.919 3.044 19.175 1.00 83.56 86 PRO A O 1
ATOM 635 N N . SER A 1 87 ? -17.360 3.432 17.611 1.00 86.56 87 SER A N 1
ATOM 636 C CA . SER A 1 87 ? -16.196 3.118 18.460 1.00 86.56 87 SER A CA 1
ATOM 637 C C . SER A 1 87 ? -15.222 4.288 18.530 1.00 86.56 87 SER A C 1
ATOM 639 O O . SER A 1 87 ? -14.951 4.941 17.525 1.00 86.56 87 SER A O 1
ATOM 641 N N . MET A 1 88 ? -14.638 4.509 19.709 1.00 90.12 88 MET A N 1
ATOM 642 C CA . MET A 1 88 ? -13.501 5.412 19.888 1.00 90.12 88 MET A CA 1
ATOM 643 C C . MET A 1 88 ? -12.198 4.620 19.749 1.00 90.12 88 MET A C 1
ATOM 645 O O . MET A 1 88 ? -11.915 3.734 20.556 1.00 90.12 88 MET A O 1
ATOM 649 N N . ILE A 1 89 ? -11.389 4.948 18.741 1.00 91.38 89 ILE A N 1
ATOM 650 C CA . ILE A 1 89 ? -10.081 4.316 18.537 1.00 91.38 89 ILE A CA 1
ATOM 651 C C . ILE A 1 89 ? -9.047 5.003 19.427 1.00 91.38 89 ILE A C 1
ATOM 653 O O . ILE A 1 89 ? -8.672 6.147 19.189 1.00 91.38 89 ILE A O 1
ATOM 657 N N . THR A 1 90 ? -8.570 4.301 20.452 1.00 92.88 90 THR A N 1
ATOM 658 C CA . THR A 1 90 ? -7.551 4.816 21.384 1.00 92.88 90 THR A CA 1
ATOM 659 C C . THR A 1 90 ? -6.124 4.463 20.968 1.00 92.88 90 THR A C 1
ATOM 661 O O . THR A 1 90 ? -5.177 5.132 21.375 1.00 92.88 90 THR A O 1
ATOM 664 N N . LYS A 1 91 ? -5.949 3.406 20.163 1.00 92.94 91 LYS A N 1
ATOM 665 C CA . LYS A 1 91 ? -4.650 2.938 19.668 1.00 92.94 91 LYS A CA 1
ATOM 666 C C . LYS A 1 91 ? -4.818 2.154 18.368 1.00 92.94 91 LYS A C 1
ATOM 668 O O . LYS A 1 91 ? -5.679 1.286 18.283 1.00 92.94 91 LYS A O 1
ATOM 673 N N . ALA A 1 92 ? -3.933 2.399 17.406 1.00 93.06 92 ALA A N 1
ATOM 674 C CA . ALA A 1 92 ? -3.763 1.584 16.207 1.00 93.06 92 ALA A CA 1
ATOM 675 C C . ALA A 1 92 ? -2.281 1.208 16.059 1.00 93.06 92 ALA A C 1
ATOM 677 O O . ALA A 1 92 ? -1.400 2.006 16.380 1.00 93.06 92 ALA A O 1
ATOM 678 N N . ARG A 1 93 ? -1.996 -0.023 15.623 1.00 94.44 93 ARG A N 1
ATOM 679 C CA . ARG A 1 93 ? -0.632 -0.511 15.373 1.00 94.44 93 ARG A CA 1
ATOM 680 C C . ARG A 1 93 ? -0.600 -1.213 14.024 1.00 94.44 93 ARG A C 1
ATOM 682 O O . ARG A 1 93 ? -1.346 -2.165 13.829 1.00 94.44 93 ARG A O 1
ATOM 689 N N . LEU A 1 94 ? 0.291 -0.769 13.145 1.00 92.44 94 LEU A N 1
ATOM 690 C CA . LEU A 1 94 ? 0.670 -1.508 11.948 1.00 92.44 94 LEU A CA 1
ATOM 691 C C . LEU A 1 94 ? 1.886 -2.376 12.291 1.00 92.44 94 LEU A C 1
ATOM 693 O O . LEU A 1 94 ? 2.893 -1.860 12.776 1.00 92.44 94 LEU A O 1
ATOM 697 N N . CYS A 1 95 ? 1.774 -3.684 12.077 1.00 93.12 95 CYS A N 1
ATOM 698 C CA . CYS A 1 95 ? 2.850 -4.645 12.307 1.00 93.12 95 CYS A CA 1
ATOM 699 C C . CYS A 1 95 ? 3.302 -5.197 10.956 1.00 93.12 95 CYS A C 1
ATOM 701 O O . CYS A 1 95 ? 2.505 -5.820 10.260 1.00 93.12 95 CYS A O 1
ATOM 703 N N . LEU A 1 96 ? 4.565 -4.972 10.601 1.00 89.75 96 LEU A N 1
ATOM 704 C CA . LEU A 1 96 ? 5.170 -5.449 9.359 1.00 89.75 96 LEU A CA 1
ATOM 705 C C . LEU A 1 96 ? 6.458 -6.195 9.680 1.00 89.75 96 LEU A C 1
ATOM 707 O O . LEU A 1 96 ? 7.151 -5.858 10.641 1.00 89.75 96 LEU A O 1
ATOM 711 N N . VAL A 1 97 ? 6.777 -7.184 8.852 1.00 90.25 97 VAL A N 1
ATOM 712 C CA . VAL A 1 97 ? 8.044 -7.910 8.903 1.00 90.25 97 VAL A CA 1
ATOM 713 C C . VAL A 1 97 ? 8.810 -7.591 7.630 1.00 90.25 97 VAL A C 1
ATOM 715 O O . VAL A 1 97 ? 8.285 -7.747 6.531 1.00 90.25 97 VAL A O 1
ATOM 718 N N . VAL A 1 98 ? 10.046 -7.127 7.785 1.00 89.56 98 VAL A N 1
ATOM 719 C CA . VAL A 1 98 ? 10.977 -6.969 6.668 1.00 89.56 98 VAL A CA 1
ATOM 720 C C . VAL A 1 98 ? 11.714 -8.290 6.511 1.00 89.56 98 VAL A C 1
ATOM 722 O O . VAL A 1 98 ? 12.497 -8.664 7.379 1.00 89.56 98 VAL A O 1
ATOM 725 N N . GLU A 1 99 ? 11.439 -9.009 5.425 1.00 90.75 99 GLU A N 1
ATOM 726 C CA . GLU A 1 99 ? 12.104 -10.287 5.143 1.00 90.75 99 GLU A CA 1
ATOM 727 C C . GLU A 1 99 ? 13.563 -10.081 4.714 1.00 90.75 99 GLU A C 1
ATOM 729 O O . GLU A 1 99 ? 14.451 -10.839 5.101 1.00 90.75 99 GLU A O 1
ATOM 734 N N . ARG A 1 100 ? 13.823 -9.033 3.927 1.00 90.00 100 ARG A N 1
ATOM 735 C CA . ARG A 1 100 ? 15.160 -8.691 3.446 1.00 90.00 100 ARG A CA 1
ATOM 736 C C . ARG A 1 100 ? 15.346 -7.184 3.394 1.00 90.00 100 ARG A C 1
ATOM 738 O O . ARG A 1 100 ? 14.545 -6.486 2.779 1.00 90.00 100 ARG A O 1
ATOM 745 N N . ASP A 1 101 ? 16.441 -6.718 3.980 1.00 90.06 101 ASP A N 1
ATOM 746 C CA . ASP A 1 101 ? 16.914 -5.348 3.835 1.00 90.06 101 ASP A CA 1
ATOM 747 C C . ASP A 1 101 ? 18.004 -5.293 2.755 1.00 90.06 101 ASP A C 1
ATOM 749 O O . ASP A 1 101 ? 18.994 -6.024 2.813 1.00 90.06 101 ASP A O 1
ATOM 753 N N . LEU A 1 102 ? 17.775 -4.469 1.735 1.00 87.31 102 LEU A N 1
ATOM 754 C CA . LEU A 1 102 ? 18.707 -4.221 0.633 1.00 87.31 102 LEU A CA 1
ATOM 755 C C . LEU A 1 102 ? 19.202 -2.768 0.616 1.00 87.31 102 LEU A C 1
ATOM 757 O O . LEU A 1 102 ? 19.896 -2.367 -0.323 1.00 87.31 102 LEU A O 1
ATOM 761 N N . PHE A 1 103 ? 18.829 -1.963 1.609 1.00 85.31 103 PHE A N 1
ATOM 762 C CA . PHE A 1 103 ? 19.304 -0.597 1.725 1.00 85.31 103 PHE A CA 1
ATOM 763 C C . PHE A 1 103 ? 20.776 -0.598 2.145 1.00 85.31 103 PHE A C 1
ATOM 765 O O . PHE A 1 103 ? 21.227 -1.384 2.971 1.00 85.31 103 PHE A O 1
ATOM 772 N N . ASN A 1 104 ? 21.550 0.305 1.552 1.00 84.50 104 ASN A N 1
ATOM 773 C CA . ASN A 1 104 ? 22.964 0.497 1.878 1.00 84.50 104 ASN A CA 1
ATOM 774 C C . ASN A 1 104 ? 23.186 1.563 2.962 1.00 84.50 104 ASN A C 1
ATOM 776 O O . ASN A 1 104 ? 24.327 1.837 3.318 1.00 84.50 104 ASN A O 1
ATOM 780 N N . ASN A 1 105 ? 22.109 2.189 3.438 1.00 82.75 105 ASN A N 1
ATOM 781 C CA . ASN A 1 105 ? 22.102 3.261 4.424 1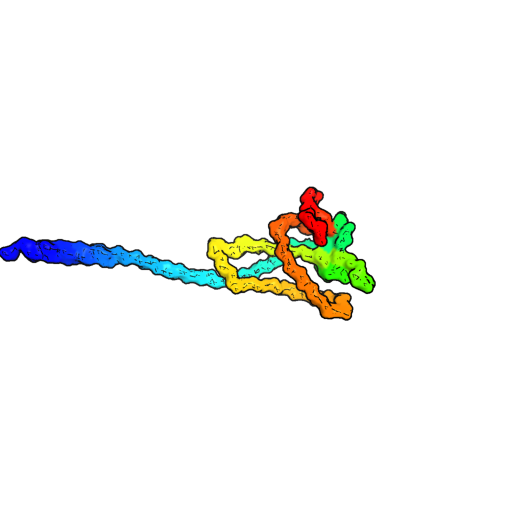.00 82.75 105 ASN A CA 1
ATOM 782 C C . ASN A 1 105 ? 20.803 3.202 5.235 1.00 82.75 105 ASN A C 1
ATOM 784 O O . ASN A 1 105 ? 19.789 2.685 4.752 1.00 82.75 105 ASN A O 1
ATOM 788 N N . ASP A 1 106 ? 20.811 3.837 6.408 1.00 84.31 106 ASP A N 1
ATOM 789 C CA . ASP A 1 106 ? 19.615 4.046 7.223 1.00 84.31 106 ASP A CA 1
ATOM 790 C C . ASP A 1 106 ? 18.502 4.694 6.394 1.00 84.31 106 ASP A C 1
ATOM 792 O O . ASP A 1 106 ? 18.589 5.850 5.966 1.00 84.31 106 ASP A O 1
ATOM 796 N N . THR A 1 107 ? 17.433 3.934 6.168 1.00 82.50 107 THR A N 1
ATOM 797 C CA . THR A 1 107 ? 16.329 4.340 5.302 1.00 82.50 107 THR A CA 1
ATOM 798 C C . THR A 1 107 ? 15.051 4.485 6.108 1.00 82.50 107 THR A C 1
ATOM 800 O O . THR A 1 107 ? 14.669 3.618 6.891 1.00 82.50 107 THR A O 1
ATOM 803 N N . ARG A 1 108 ? 14.352 5.602 5.893 1.00 86.75 108 ARG A N 1
ATOM 804 C CA . ARG A 1 108 ? 13.021 5.835 6.456 1.00 86.75 108 ARG A CA 1
ATOM 805 C C . ARG A 1 108 ? 11.970 5.435 5.435 1.00 86.75 108 ARG A C 1
ATOM 807 O O . ARG A 1 108 ? 11.899 6.020 4.357 1.00 86.75 108 ARG A O 1
ATOM 814 N N . LEU A 1 109 ? 11.138 4.469 5.801 1.00 86.88 109 LEU A N 1
ATOM 815 C CA . LEU A 1 109 ? 9.956 4.109 5.032 1.00 86.88 109 LEU A CA 1
ATOM 816 C C . LEU A 1 109 ? 8.783 4.992 5.456 1.00 86.88 109 LEU A C 1
ATOM 818 O O . LEU A 1 109 ? 8.561 5.214 6.647 1.00 86.88 109 LEU A O 1
ATOM 822 N N . LEU A 1 110 ? 8.045 5.499 4.471 1.00 89.75 110 LEU A N 1
ATOM 823 C CA . LEU A 1 110 ? 6.841 6.287 4.697 1.00 89.75 110 LEU A CA 1
ATOM 824 C C . LEU A 1 110 ? 5.609 5.421 4.453 1.00 89.75 110 LEU A C 1
ATOM 826 O O . LEU A 1 110 ? 5.514 4.738 3.437 1.00 89.75 110 LEU A O 1
ATOM 830 N N . PHE A 1 111 ? 4.647 5.517 5.366 1.00 90.38 111 PHE A N 1
ATOM 831 C CA . PHE A 1 111 ? 3.333 4.905 5.231 1.00 90.38 111 PHE A CA 1
ATOM 832 C C . PHE A 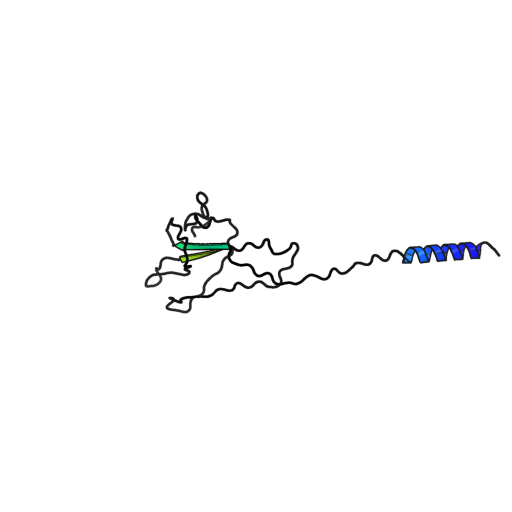1 111 ? 2.308 6.005 5.007 1.00 90.38 111 PHE A C 1
ATOM 834 O O . PHE A 1 111 ? 2.238 6.960 5.782 1.00 90.38 111 PHE A O 1
ATOM 841 N N . MET A 1 112 ? 1.526 5.876 3.940 1.00 90.81 112 MET A N 1
ATOM 842 C CA . MET A 1 112 ? 0.503 6.849 3.572 1.00 90.81 112 MET A CA 1
ATOM 843 C C . MET A 1 112 ? -0.841 6.146 3.457 1.00 90.81 112 MET A C 1
ATOM 845 O O . MET A 1 112 ? -0.939 5.077 2.860 1.00 90.81 112 MET A O 1
ATOM 849 N N . ALA A 1 113 ? -1.875 6.753 4.034 1.00 91.31 113 ALA A N 1
ATOM 850 C CA . ALA A 1 113 ? -3.233 6.268 3.868 1.00 91.31 113 ALA A CA 1
ATOM 851 C C . ALA A 1 113 ? -3.729 6.619 2.462 1.00 91.31 113 ALA A C 1
ATOM 853 O O . ALA A 1 113 ? -3.728 7.786 2.070 1.00 91.31 113 ALA A O 1
ATOM 854 N N . ILE A 1 114 ? -4.181 5.607 1.729 1.00 91.62 114 ILE A N 1
ATOM 855 C CA . ILE A 1 114 ? -4.864 5.774 0.451 1.00 91.62 114 ILE A CA 1
ATOM 856 C C . ILE A 1 114 ? -6.353 5.600 0.723 1.00 91.62 114 ILE A C 1
ATOM 858 O O . ILE A 1 114 ? -6.786 4.554 1.197 1.00 91.62 114 ILE A O 1
ATOM 862 N N . THR A 1 115 ? -7.130 6.646 0.463 1.00 87.94 115 THR A N 1
ATOM 863 C CA . THR A 1 115 ? -8.584 6.650 0.686 1.00 87.94 115 THR A CA 1
ATOM 864 C C . THR A 1 115 ? -9.378 6.322 -0.574 1.00 87.94 115 THR A C 1
ATOM 866 O O . THR A 1 115 ? -10.566 6.024 -0.487 1.00 87.94 115 THR A O 1
ATOM 869 N N . ALA A 1 116 ? -8.735 6.370 -1.743 1.00 93.31 116 ALA A N 1
ATOM 870 C CA . ALA A 1 116 ? -9.338 5.967 -3.003 1.00 93.31 116 ALA A CA 1
ATOM 871 C C . ALA A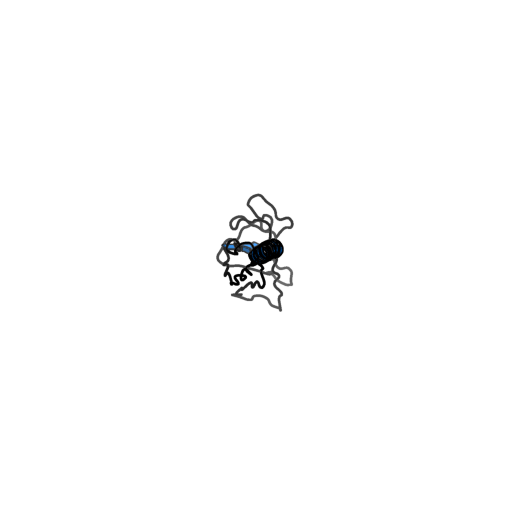 1 116 ? -9.309 4.440 -3.153 1.00 93.31 116 ALA A C 1
ATOM 873 O O . ALA A 1 116 ? -8.306 3.799 -2.838 1.00 93.31 116 ALA A O 1
ATOM 874 N N . HIS A 1 117 ? -10.398 3.878 -3.678 1.00 94.62 117 HIS A N 1
ATOM 875 C CA . HIS A 1 117 ? -10.471 2.461 -4.028 1.00 94.62 117 HIS A CA 1
ATOM 876 C C . HIS A 1 117 ? -9.443 2.108 -5.111 1.00 94.62 117 HIS A C 1
ATOM 878 O O . HIS A 1 117 ? -9.226 2.894 -6.040 1.00 94.62 117 HIS A O 1
ATOM 884 N N . TRP A 1 118 ? -8.842 0.929 -5.004 1.00 95.81 118 TRP A N 1
ATOM 885 C CA . TRP A 1 118 ? -7.969 0.352 -6.020 1.00 95.81 118 TRP A CA 1
ATOM 886 C C . TRP A 1 118 ? -8.269 -1.137 -6.175 1.00 95.81 118 TRP A C 1
ATOM 888 O O . TRP A 1 118 ? -8.664 -1.797 -5.215 1.00 95.81 118 TRP A O 1
ATOM 898 N N . ASP A 1 119 ? -8.078 -1.648 -7.387 1.00 95.62 119 ASP A N 1
ATOM 899 C CA . ASP A 1 119 ? -8.287 -3.059 -7.708 1.00 95.62 119 ASP A CA 1
ATOM 900 C C . ASP A 1 119 ? -6.939 -3.783 -7.722 1.00 95.62 119 ASP A C 1
ATOM 902 O O . ASP A 1 119 ? -6.045 -3.422 -8.490 1.00 95.62 119 ASP A O 1
ATOM 906 N N . GLU A 1 120 ? -6.796 -4.818 -6.895 1.00 94.69 120 GLU A N 1
ATOM 907 C CA . GLU A 1 120 ? -5.541 -5.557 -6.699 1.00 94.69 120 GLU A CA 1
ATOM 908 C C . GLU A 1 120 ? -4.933 -6.097 -7.987 1.00 94.69 120 GLU A C 1
ATOM 910 O O . GLU A 1 120 ? -3.730 -5.959 -8.201 1.00 94.69 120 GLU A O 1
ATOM 915 N N . ASP A 1 121 ? -5.776 -6.602 -8.882 1.00 94.44 121 ASP A N 1
ATOM 916 C CA . ASP A 1 121 ? -5.357 -7.192 -10.152 1.00 94.44 121 ASP A CA 1
ATOM 917 C C . ASP A 1 121 ? -5.108 -6.168 -11.267 1.00 94.44 121 ASP A C 1
ATOM 919 O O . ASP A 1 121 ? -4.628 -6.528 -12.341 1.00 94.44 121 ASP A O 1
ATOM 923 N N . GLN A 1 122 ? -5.473 -4.899 -11.064 1.00 95.38 122 GLN A N 1
ATOM 924 C CA . GLN A 1 122 ? -5.485 -3.891 -12.137 1.00 95.38 122 GLN A CA 1
ATOM 925 C C . GLN A 1 122 ? -4.641 -2.659 -11.826 1.00 95.38 122 GLN A C 1
ATOM 927 O O . GLN A 1 122 ? -4.302 -1.907 -12.739 1.00 95.38 122 GLN A O 1
ATOM 932 N N . VAL A 1 123 ? -4.309 -2.426 -10.556 1.00 96.44 123 VAL A N 1
ATOM 933 C CA . VAL A 1 123 ? -3.566 -1.241 -10.136 1.00 96.44 123 VAL A CA 1
ATOM 934 C C . VAL A 1 123 ? -2.162 -1.214 -10.740 1.00 96.44 123 VAL A C 1
ATOM 936 O O . VAL A 1 123 ? -1.442 -2.214 -10.764 1.00 96.44 123 VAL A O 1
ATOM 939 N N . THR A 1 124 ? -1.770 -0.047 -11.234 1.00 96.25 124 THR A N 1
ATOM 940 C CA . THR A 1 124 ? -0.458 0.233 -11.814 1.00 96.25 124 THR A CA 1
ATOM 941 C C . THR A 1 124 ? 0.079 1.555 -11.269 1.00 96.25 124 THR A C 1
ATOM 943 O O . THR A 1 124 ? -0.558 2.226 -10.450 1.00 96.25 124 THR A O 1
ATOM 946 N N . TRP A 1 125 ? 1.252 1.978 -11.743 1.00 96.31 125 TRP A N 1
ATOM 947 C CA . TRP A 1 125 ? 1.777 3.301 -11.411 1.00 96.31 125 TRP A CA 1
ATOM 948 C C . TRP A 1 125 ? 0.867 4.447 -11.861 1.00 96.31 125 TRP A C 1
ATOM 950 O O . TRP A 1 125 ? 0.846 5.505 -11.245 1.00 96.31 125 TRP A O 1
ATOM 960 N N . PHE A 1 126 ? 0.115 4.277 -12.946 1.00 97.38 126 PHE A N 1
ATOM 961 C CA . PHE A 1 126 ? -0.692 5.361 -13.509 1.00 97.38 126 PHE A CA 1
ATOM 962 C C . PHE A 1 126 ? -2.166 5.267 -13.118 1.00 97.38 126 PHE A C 1
ATOM 964 O O . PHE A 1 126 ? -2.838 6.298 -13.042 1.00 97.38 126 PHE A O 1
ATOM 971 N N . LYS A 1 127 ? -2.667 4.055 -12.852 1.00 97.38 127 LYS A N 1
ATOM 972 C CA . LYS A 1 127 ? -4.089 3.791 -12.624 1.00 97.38 127 LYS A CA 1
ATOM 973 C C . LYS A 1 127 ? -4.332 3.012 -11.339 1.00 97.38 127 LYS A C 1
ATOM 975 O O . LYS A 1 127 ? -3.586 2.094 -11.024 1.00 97.38 127 LYS A O 1
ATOM 980 N N . ARG A 1 128 ? -5.400 3.363 -10.623 1.00 96.56 128 ARG A N 1
ATOM 981 C CA . ARG A 1 128 ? -5.85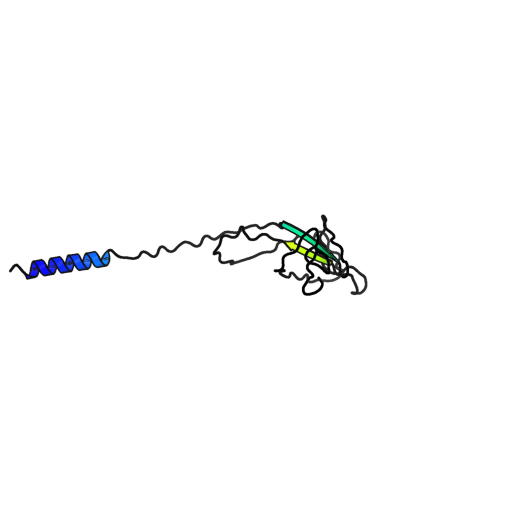8 2.653 -9.417 1.00 96.56 128 ARG A CA 1
ATOM 982 C C . ARG A 1 128 ? -6.829 1.516 -9.726 1.00 96.56 128 ARG A C 1
ATOM 984 O O . ARG A 1 128 ? -6.908 0.559 -8.970 1.00 96.56 128 ARG A O 1
ATOM 991 N N . THR A 1 129 ? -7.532 1.608 -10.847 1.00 96.50 129 THR A N 1
ATOM 992 C CA . THR A 1 129 ? -8.408 0.558 -11.390 1.00 96.50 129 THR A CA 1
ATOM 993 C C . THR A 1 129 ? -8.129 0.404 -12.886 1.00 96.50 129 THR A C 1
ATOM 995 O O . THR A 1 129 ? -7.259 1.085 -13.428 1.00 96.50 129 THR A O 1
ATOM 998 N N . ALA A 1 130 ? -8.870 -0.447 -13.596 1.00 95.44 130 ALA A N 1
ATOM 999 C CA . ALA A 1 130 ? -8.683 -0.616 -15.041 1.00 95.44 130 ALA A CA 1
ATOM 1000 C C . ALA A 1 130 ? -8.844 0.696 -15.845 1.00 95.44 130 ALA A C 1
ATOM 1002 O O . ALA A 1 130 ? -8.185 0.879 -16.872 1.00 95.44 130 ALA A O 1
ATOM 1003 N N . SER A 1 131 ? -9.696 1.616 -15.378 1.00 96.25 131 SER A N 1
ATOM 1004 C CA . SER A 1 131 ? -10.049 2.848 -16.098 1.00 96.25 131 SER A CA 1
ATOM 1005 C C . SER A 1 131 ? -9.766 4.143 -15.339 1.00 96.25 131 SER A C 1
ATOM 1007 O O . SER A 1 131 ? -9.792 5.210 -15.949 1.00 96.25 131 SER A O 1
ATOM 1009 N N . GLU A 1 132 ? -9.523 4.094 -14.028 1.00 97.31 132 GLU A N 1
ATOM 1010 C CA . GLU A 1 132 ? -9.382 5.305 -13.217 1.00 97.31 132 GLU A CA 1
ATOM 1011 C C . GLU A 1 132 ? -7.910 5.602 -12.897 1.00 97.31 132 GLU A C 1
ATOM 1013 O O . GLU A 1 132 ? -7.232 4.762 -12.293 1.00 97.31 132 GLU A O 1
ATOM 1018 N N . PRO A 1 133 ? -7.397 6.798 -13.248 1.00 97.06 133 PRO A N 1
ATOM 1019 C CA . PRO A 1 133 ? -6.046 7.203 -12.892 1.00 97.06 133 PRO A CA 1
ATOM 1020 C C . PRO A 1 133 ? -5.924 7.540 -11.400 1.00 97.06 133 PRO A C 1
ATOM 1022 O O . PRO A 1 133 ? -6.903 7.877 -10.725 1.00 97.06 133 PRO A O 1
ATOM 1025 N N . TRP A 1 134 ? -4.693 7.515 -10.894 1.00 95.62 134 TRP A N 1
ATOM 1026 C CA . TRP A 1 134 ? -4.371 8.209 -9.648 1.00 95.62 134 TRP A CA 1
ATOM 1027 C C . TRP A 1 134 ? -4.446 9.733 -9.840 1.00 95.62 134 TRP A C 1
ATOM 1029 O O . TRP A 1 134 ? -4.201 10.238 -10.935 1.00 95.62 134 TRP A O 1
ATOM 1039 N N . SER A 1 135 ? -4.735 10.490 -8.775 1.00 92.88 135 SER A N 1
ATOM 1040 C CA . SER A 1 135 ? -4.669 11.964 -8.816 1.00 92.88 135 SER A CA 1
ATOM 1041 C C . SER A 1 135 ? -3.244 12.473 -9.057 1.00 92.88 135 SER A C 1
ATOM 1043 O O . SER A 1 135 ? -3.043 13.509 -9.686 1.00 92.88 135 SER A O 1
ATOM 1045 N N . GLN A 1 136 ? -2.259 11.718 -8.576 1.00 91.00 136 GLN A N 1
ATOM 1046 C CA . GLN A 1 136 ? -0.853 11.828 -8.927 1.00 91.00 136 GLN A CA 1
ATOM 1047 C C . GLN A 1 136 ? -0.348 10.427 -9.221 1.00 91.00 136 GLN A C 1
ATOM 1049 O O . GLN A 1 136 ? -0.655 9.511 -8.461 1.00 91.00 136 GLN A O 1
ATOM 1054 N N . ALA A 1 137 ? 0.409 10.270 -10.311 1.00 90.81 137 ALA A N 1
ATOM 1055 C CA . ALA A 1 137 ? 1.048 8.997 -10.614 1.00 90.81 137 ALA A CA 1
ATOM 1056 C C . ALA A 1 137 ? 1.815 8.496 -9.387 1.00 90.81 137 ALA A C 1
ATOM 1058 O O . ALA A 1 137 ? 2.345 9.296 -8.609 1.00 90.81 137 ALA A O 1
ATOM 1059 N N . GLY A 1 138 ? 1.769 7.177 -9.254 1.00 78.25 138 GLY A N 1
ATOM 1060 C CA . GLY A 1 138 ? 1.779 6.455 -8.003 1.00 78.25 138 GLY A CA 1
ATOM 1061 C C . GLY A 1 138 ? 2.999 6.600 -7.152 1.00 78.25 138 GLY A C 1
ATOM 1062 O O . GLY A 1 138 ? 3.963 7.349 -7.439 1.00 78.25 138 GLY A O 1
#

Foldseek 3Di:
DPPVVVVVVVVVVVVVVVVVPDPPPPPDPADDDDDDWDFPAKFKAKAPDQDTPDDDDADADFDDPDPPGIGMDMDTDTDPPPPDPPDDDPDDDDDDDDPDDPDPDDDDDDDDDDPDAADRRRDYQAARYVPHGDPHRD

Secondary structure (DSSP, 8-state):
--HHHHHHHHHHHHHHHHHT-------------------SEEEEEETT------SS----EEESSTT-PEEEEEEEE---TTSPSS------------S----SS--PPP-----S---TTT--SSBSSSSPBPSS--